Protein AF-A0A0D3K1S9-F1 (afdb_monomer_lite)

Secondary structure (DSSP, 8-state):
--GGGHHHHHHHHHT-SEEEE---SSS--HHHHHHHHTT-EEEESSGGGGGS-TTT--TTTS-EE--HHHHHTT-PPP--------HHHHHHHHHHHHHHHHHHHT--

Structure (mmCIF, N/CA/C/O backbone):
data_AF-A0A0D3K1S9-F1
#
_entry.id   AF-A0A0D3K1S9-F1
#
loop_
_atom_site.group_PDB
_atom_site.id
_atom_site.type_symbol
_atom_site.label_atom_id
_atom_site.label_alt_id
_atom_site.label_comp_id
_atom_site.label_asym_id
_atom_site.label_entity_id
_atom_site.label_seq_id
_atom_site.pdbx_PDB_ins_code
_atom_site.Cartn_x
_atom_site.Cartn_y
_atom_site.Cartn_z
_atom_site.occupancy
_atom_site.B_iso_or_equiv
_atom_site.auth_seq_id
_atom_site.auth_comp_id
_atom_site.auth_asym_id
_atom_site.auth_atom_id
_atom_site.pdbx_PDB_model_num
ATOM 1 N N . MET A 1 1 ? 4.299 11.793 -3.870 1.00 48.97 1 MET A N 1
ATOM 2 C CA . MET A 1 1 ? 3.782 12.651 -2.783 1.00 48.97 1 MET A CA 1
ATOM 3 C C . MET A 1 1 ? 4.944 13.455 -2.242 1.00 48.97 1 MET A C 1
ATOM 5 O O . MET A 1 1 ? 5.920 12.852 -1.819 1.00 48.97 1 MET A O 1
ATOM 9 N N . ASN A 1 2 ? 4.870 14.783 -2.285 1.00 52.53 2 ASN A N 1
ATOM 10 C CA . ASN A 1 2 ? 5.791 15.612 -1.508 1.00 52.53 2 ASN A CA 1
ATOM 11 C C . ASN A 1 2 ? 5.386 15.478 -0.034 1.00 52.53 2 ASN A C 1
ATOM 13 O O . ASN A 1 2 ? 4.193 15.546 0.252 1.00 52.53 2 ASN A O 1
ATOM 17 N N . GLY A 1 3 ? 6.335 15.281 0.885 1.00 58.84 3 GLY A N 1
ATOM 18 C CA . GLY A 1 3 ? 6.084 14.907 2.292 1.00 58.84 3 GLY A CA 1
ATOM 19 C C . GLY A 1 3 ? 5.242 15.876 3.141 1.00 58.84 3 GLY A C 1
ATOM 20 O O . GLY A 1 3 ? 5.064 15.638 4.326 1.00 58.84 3 GLY A O 1
ATOM 21 N N . ARG A 1 4 ? 4.696 16.946 2.550 1.00 66.38 4 ARG A N 1
ATOM 22 C CA . ARG A 1 4 ? 3.834 17.935 3.214 1.00 66.38 4 ARG A CA 1
ATOM 23 C C . ARG A 1 4 ? 2.503 17.365 3.718 1.00 66.38 4 ARG A C 1
ATOM 25 O O . ARG A 1 4 ? 2.007 17.865 4.712 1.00 66.38 4 ARG A O 1
ATOM 32 N N . ASN A 1 5 ? 1.985 16.308 3.089 1.00 72.62 5 ASN A N 1
ATOM 33 C CA . ASN A 1 5 ? 0.718 15.670 3.479 1.00 72.62 5 ASN A CA 1
ATOM 34 C C . ASN A 1 5 ? 0.945 14.237 3.991 1.00 72.62 5 ASN A C 1
ATOM 36 O O . ASN A 1 5 ? 0.071 13.382 3.869 1.00 72.62 5 ASN A O 1
ATOM 40 N N . ALA A 1 6 ? 2.159 13.930 4.466 1.00 67.88 6 ALA A N 1
ATOM 41 C CA . ALA A 1 6 ? 2.495 12.582 4.919 1.00 67.88 6 ALA A CA 1
ATOM 42 C C . ALA A 1 6 ? 1.658 12.176 6.142 1.00 67.88 6 ALA A C 1
ATOM 44 O O . ALA A 1 6 ? 1.137 11.068 6.163 1.00 67.88 6 ALA A O 1
ATOM 45 N N . ALA A 1 7 ? 1.458 13.089 7.100 1.00 71.75 7 ALA A N 1
ATOM 46 C CA . ALA A 1 7 ? 0.611 12.845 8.270 1.00 71.75 7 ALA A CA 1
ATOM 47 C C . ALA A 1 7 ? -0.845 12.536 7.872 1.00 71.75 7 ALA A C 1
ATOM 49 O O . ALA A 1 7 ? -1.379 11.506 8.274 1.00 71.75 7 ALA A O 1
ATOM 50 N N . ASP A 1 8 ? -1.434 13.353 6.991 1.00 83.69 8 ASP A N 1
ATOM 51 C CA . ASP A 1 8 ? -2.797 13.139 6.483 1.00 83.69 8 ASP A CA 1
ATOM 52 C C . ASP A 1 8 ? -2.942 11.782 5.773 1.00 83.69 8 ASP A C 1
ATOM 54 O O . ASP A 1 8 ? -3.979 11.128 5.850 1.00 83.69 8 ASP A O 1
ATOM 58 N N . ALA A 1 9 ? -1.896 11.336 5.073 1.00 86.00 9 ALA A N 1
ATOM 59 C CA . ALA A 1 9 ? -1.909 10.049 4.391 1.00 86.00 9 ALA A CA 1
ATOM 60 C C . ALA A 1 9 ? -1.852 8.863 5.357 1.00 86.00 9 ALA A C 1
ATOM 62 O O . ALA A 1 9 ? -2.563 7.887 5.135 1.00 86.00 9 ALA A O 1
ATOM 63 N N . VAL A 1 10 ? -1.070 8.947 6.436 1.00 90.62 10 VAL A N 1
ATOM 64 C CA . VAL A 1 10 ? -1.024 7.888 7.456 1.00 90.62 10 VAL A CA 1
ATOM 65 C C . VAL A 1 10 ? -2.378 7.742 8.153 1.00 90.62 10 VAL A C 1
ATOM 67 O O . VAL A 1 10 ? -2.834 6.617 8.348 1.00 90.62 10 VAL A O 1
ATOM 70 N N . GLU A 1 11 ? -3.070 8.847 8.454 1.00 90.56 11 GLU A N 1
ATOM 71 C CA . GLU A 1 11 ? -4.441 8.795 8.991 1.00 90.56 11 GLU A CA 1
ATOM 72 C C . GLU A 1 11 ? -5.413 8.108 8.023 1.00 90.56 11 GLU A C 1
ATOM 74 O O . GLU A 1 11 ? -6.240 7.292 8.434 1.00 90.56 11 GLU A O 1
ATOM 79 N N . LEU A 1 12 ? -5.296 8.393 6.722 1.00 89.94 12 LEU A N 1
ATOM 80 C CA . LEU A 1 12 ? -6.103 7.727 5.699 1.00 89.94 12 LEU A CA 1
ATOM 81 C C . LEU A 1 12 ? -5.782 6.234 5.590 1.00 89.94 12 LEU A C 1
ATOM 83 O O . LEU A 1 12 ? -6.704 5.438 5.408 1.00 89.94 12 LEU A O 1
ATOM 87 N N . TYR A 1 13 ? -4.513 5.845 5.717 1.00 93.06 13 TYR A N 1
ATOM 88 C CA . TYR A 1 13 ? -4.114 4.439 5.726 1.00 93.06 13 TYR A CA 1
ATOM 89 C C . TYR A 1 13 ? -4.696 3.715 6.938 1.00 93.06 13 TYR A C 1
ATOM 91 O O . TYR A 1 13 ? -5.321 2.678 6.767 1.00 93.06 13 TYR A O 1
ATOM 99 N N . ALA A 1 14 ? -4.592 4.297 8.135 1.00 90.38 14 ALA A N 1
ATOM 100 C CA . ALA A 1 14 ? -5.149 3.717 9.359 1.00 90.38 14 ALA A CA 1
ATOM 101 C C . ALA A 1 14 ? -6.681 3.558 9.302 1.00 90.38 14 ALA A C 1
ATOM 103 O O . ALA A 1 14 ? -7.254 2.699 9.967 1.00 90.38 14 ALA A O 1
ATOM 104 N N . ALA A 1 15 ? -7.359 4.383 8.501 1.00 86.88 15 ALA A N 1
ATOM 105 C CA . ALA A 1 15 ? -8.800 4.301 8.280 1.00 86.88 15 ALA A CA 1
ATOM 106 C C . ALA A 1 15 ? -9.213 3.343 7.142 1.00 86.88 15 ALA A C 1
ATOM 108 O O . ALA A 1 15 ? -10.414 3.195 6.897 1.00 86.88 15 ALA A O 1
ATOM 109 N N . SER A 1 16 ? -8.259 2.727 6.437 1.00 86.94 16 SER A N 1
ATOM 110 C CA . SER A 1 16 ? -8.485 1.915 5.237 1.00 86.94 16 SER A CA 1
ATOM 111 C C . SER A 1 16 ? -8.052 0.465 5.444 1.00 86.94 16 SER A C 1
ATOM 113 O O . SER A 1 16 ? -7.080 0.188 6.133 1.00 86.94 16 SER A O 1
ATOM 115 N N . VAL A 1 17 ? -8.745 -0.472 4.790 1.00 88.38 17 VAL A N 1
ATOM 116 C CA . VAL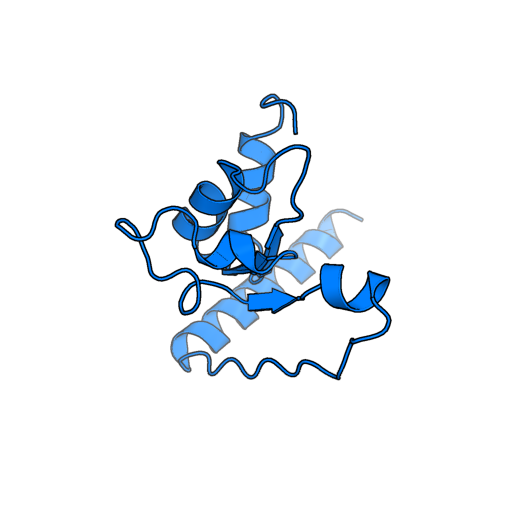 A 1 17 ? -8.334 -1.890 4.775 1.00 88.38 17 VAL A CA 1
ATOM 117 C C . VAL A 1 17 ? -7.281 -2.142 3.694 1.00 88.38 17 VAL A C 1
ATOM 119 O O . VAL A 1 17 ? -6.293 -2.822 3.944 1.00 88.38 17 VAL A O 1
ATOM 122 N N . PHE A 1 18 ? -7.468 -1.559 2.504 1.00 92.25 18 PHE A N 1
ATOM 123 C CA . PHE A 1 18 ? -6.538 -1.667 1.378 1.00 92.25 18 PHE A CA 1
ATOM 124 C C . PHE A 1 18 ? -5.988 -0.304 0.987 1.00 92.25 18 PHE A C 1
ATOM 126 O O . PHE A 1 18 ? -6.747 0.649 0.803 1.00 92.25 18 PHE A O 1
ATOM 133 N N . CYS A 1 19 ? -4.677 -0.240 0.775 1.00 93.12 19 CYS A N 1
ATOM 134 C CA . CYS A 1 19 ? -3.987 0.962 0.333 1.00 93.12 19 CYS A CA 1
ATOM 135 C C . CYS A 1 19 ? -3.346 0.701 -1.025 1.00 93.12 19 CYS A C 1
ATOM 137 O O . CYS A 1 19 ? -2.413 -0.091 -1.142 1.00 93.12 19 CYS A O 1
ATOM 139 N N . LEU A 1 20 ? -3.839 1.374 -2.064 1.00 92.00 20 LEU A N 1
ATOM 140 C CA . LEU A 1 20 ? -3.249 1.291 -3.398 1.00 92.00 20 LEU A CA 1
ATOM 141 C C . LEU A 1 20 ? -1.838 1.888 -3.374 1.00 92.00 20 LEU A C 1
ATOM 143 O O . LEU A 1 20 ? -1.659 3.058 -3.036 1.00 92.00 20 LEU A O 1
ATOM 147 N N . MET A 1 21 ? -0.848 1.092 -3.774 1.00 93.44 21 MET A N 1
ATOM 148 C CA . MET A 1 21 ? 0.568 1.455 -3.783 1.00 93.44 21 MET A CA 1
ATOM 149 C C . MET A 1 21 ? 1.115 1.464 -5.212 1.00 93.44 21 MET A C 1
ATOM 151 O O . MET A 1 21 ? 1.927 0.605 -5.569 1.00 93.44 21 MET A O 1
ATOM 155 N N . PRO A 1 22 ? 0.693 2.423 -6.055 1.00 89.81 22 PRO A N 1
ATOM 156 C CA . PRO A 1 22 ? 1.225 2.534 -7.401 1.00 89.81 22 PRO A CA 1
ATOM 157 C C . PRO A 1 22 ? 2.730 2.851 -7.363 1.00 89.81 22 PRO A C 1
ATOM 159 O O . PRO A 1 22 ? 3.170 3.677 -6.546 1.00 89.81 22 PRO A O 1
ATOM 162 N N . PRO A 1 23 ? 3.536 2.246 -8.252 1.00 87.50 23 PRO A N 1
ATOM 163 C CA . PRO A 1 23 ? 4.905 2.693 -8.458 1.00 87.50 23 PRO A CA 1
ATOM 164 C C . PRO A 1 23 ? 4.918 4.139 -8.986 1.00 87.50 23 PRO A C 1
ATOM 166 O O . PRO A 1 23 ? 3.943 4.630 -9.554 1.00 87.50 23 PRO A O 1
ATOM 169 N N . GLY A 1 24 ? 6.023 4.848 -8.758 1.00 83.69 24 GLY A N 1
ATOM 170 C CA . GLY A 1 24 ? 6.310 6.112 -9.453 1.00 83.69 24 GLY A CA 1
ATOM 171 C C . GLY A 1 24 ? 7.563 5.939 -10.296 1.00 83.69 24 GLY A C 1
ATOM 172 O O . GLY A 1 24 ? 7.744 4.890 -10.901 1.00 83.69 24 GLY A O 1
ATOM 173 N N . ASP A 1 25 ? 8.480 6.905 -10.224 1.00 86.12 25 ASP A N 1
ATOM 174 C CA . ASP A 1 25 ? 9.810 6.787 -10.848 1.00 86.12 25 ASP A CA 1
ATOM 175 C C . ASP A 1 25 ? 10.608 5.580 -10.322 1.00 86.12 25 ASP A C 1
ATOM 177 O O . ASP A 1 25 ? 11.512 5.073 -10.982 1.00 86.12 25 ASP A O 1
ATOM 181 N N . THR A 1 26 ? 10.266 5.103 -9.121 1.00 86.50 26 THR A N 1
ATOM 182 C CA . THR A 1 26 ? 10.834 3.904 -8.504 1.00 86.50 26 THR A CA 1
ATOM 183 C C . THR A 1 26 ? 9.740 2.973 -7.978 1.00 86.50 26 THR A C 1
ATOM 185 O O . THR A 1 26 ? 8.626 3.399 -7.643 1.00 86.50 26 THR A O 1
ATOM 188 N N . ILE A 1 27 ? 10.091 1.687 -7.850 1.00 88.25 27 ILE A N 1
ATOM 189 C CA . ILE A 1 27 ? 9.239 0.660 -7.226 1.00 88.25 27 ILE A CA 1
ATOM 190 C C . ILE A 1 27 ? 9.206 0.760 -5.688 1.00 88.25 27 ILE A C 1
ATOM 192 O O . ILE A 1 27 ? 8.292 0.231 -5.061 1.00 88.25 27 ILE A O 1
ATOM 196 N N . VAL A 1 28 ? 10.188 1.433 -5.073 1.00 88.19 28 VAL A N 1
ATOM 197 C CA . VAL A 1 28 ? 10.334 1.552 -3.612 1.00 88.19 28 VAL A CA 1
ATOM 198 C C . VAL A 1 28 ? 9.747 2.872 -3.129 1.00 88.19 28 VAL A C 1
ATOM 200 O O . VAL A 1 28 ? 10.123 3.939 -3.615 1.00 88.19 28 VAL A O 1
ATOM 203 N N . ARG A 1 29 ? 8.853 2.827 -2.136 1.00 85.81 29 ARG A N 1
ATOM 204 C CA . ARG A 1 29 ? 8.211 4.019 -1.562 1.00 85.81 29 ARG A CA 1
ATOM 205 C C . ARG A 1 29 ? 7.998 3.847 -0.061 1.00 85.81 29 ARG A C 1
ATOM 207 O O . ARG A 1 29 ? 7.447 2.837 0.358 1.00 85.81 29 ARG A O 1
ATOM 214 N N . GLY A 1 30 ? 8.372 4.858 0.729 1.00 88.44 30 GLY A N 1
ATOM 215 C CA . GLY A 1 30 ? 8.186 4.852 2.191 1.00 88.44 30 GLY A CA 1
ATOM 216 C C . GLY A 1 30 ? 6.730 4.648 2.625 1.00 88.44 30 GLY A C 1
ATOM 217 O O . GLY A 1 30 ? 6.482 3.924 3.578 1.00 88.44 30 GLY A O 1
ATOM 218 N N . ALA A 1 31 ? 5.775 5.145 1.829 1.00 90.19 31 ALA A N 1
ATOM 219 C CA . ALA A 1 31 ? 4.338 4.962 2.052 1.00 90.19 31 ALA A CA 1
ATOM 220 C C . ALA A 1 31 ? 3.898 3.491 2.201 1.00 90.19 31 ALA A C 1
ATOM 222 O O . ALA A 1 31 ? 2.887 3.220 2.839 1.00 90.19 31 ALA A O 1
ATOM 223 N N . ILE A 1 32 ? 4.651 2.543 1.627 1.00 93.25 32 ILE A N 1
ATOM 224 C CA . ILE A 1 32 ? 4.383 1.108 1.779 1.00 93.25 32 ILE A CA 1
ATOM 225 C C . ILE A 1 32 ? 4.632 0.673 3.227 1.00 93.25 32 ILE A C 1
ATOM 227 O O . ILE A 1 32 ? 3.814 -0.040 3.800 1.00 93.25 32 ILE A O 1
ATOM 231 N N . ALA A 1 33 ? 5.737 1.127 3.823 1.00 93.19 33 ALA A N 1
ATOM 232 C CA . ALA A 1 33 ? 6.046 0.852 5.221 1.00 93.19 33 ALA A CA 1
ATOM 233 C C . ALA A 1 33 ? 5.033 1.534 6.154 1.00 93.19 33 ALA A C 1
ATOM 235 O O . ALA A 1 33 ? 4.563 0.905 7.099 1.00 93.19 33 ALA A O 1
ATOM 236 N N . ASP A 1 34 ? 4.642 2.775 5.844 1.00 93.50 34 ASP A N 1
ATOM 237 C CA . ASP A 1 34 ? 3.626 3.507 6.606 1.00 93.50 34 ASP A CA 1
ATOM 238 C C . ASP A 1 34 ? 2.290 2.750 6.634 1.00 93.50 34 ASP A C 1
ATOM 240 O O . ASP A 1 34 ? 1.740 2.516 7.708 1.00 93.50 34 ASP A O 1
ATOM 244 N N . ALA A 1 35 ? 1.792 2.296 5.479 1.00 93.88 35 ALA A N 1
ATOM 245 C CA . ALA A 1 35 ? 0.559 1.512 5.402 1.00 93.88 35 ALA A CA 1
ATOM 246 C C . ALA A 1 35 ? 0.634 0.213 6.211 1.00 93.88 35 ALA A C 1
ATOM 248 O O . ALA A 1 35 ? -0.268 -0.063 7.000 1.00 93.88 35 ALA A O 1
ATOM 249 N N . LEU A 1 36 ? 1.733 -0.537 6.082 1.00 93.75 36 LEU A N 1
ATOM 250 C CA . LEU A 1 36 ? 1.945 -1.762 6.854 1.00 93.75 36 LEU A CA 1
ATOM 251 C C . LEU A 1 36 ? 1.959 -1.491 8.364 1.00 93.75 36 LEU A C 1
ATOM 253 O O . LEU A 1 36 ? 1.366 -2.251 9.124 1.00 93.75 36 LEU A O 1
ATOM 257 N N . SER A 1 37 ? 2.587 -0.396 8.800 1.00 93.62 37 SER A N 1
ATOM 258 C CA . SER A 1 37 ? 2.693 -0.043 10.222 1.00 93.62 37 SER A CA 1
ATOM 259 C C . SER A 1 37 ? 1.356 0.280 10.890 1.00 93.62 37 SER A C 1
ATOM 261 O O . SER A 1 37 ? 1.224 0.090 12.097 1.00 93.62 37 SER A O 1
ATOM 263 N N . VAL A 1 38 ? 0.363 0.727 10.114 1.00 93.88 38 VAL A N 1
ATOM 264 C CA . VAL A 1 38 ? -0.996 1.025 10.598 1.00 93.88 38 VAL A CA 1
ATOM 265 C C . VAL A 1 38 ? -2.016 -0.052 10.220 1.00 93.88 38 VAL A C 1
ATOM 267 O O . VAL A 1 38 ? -3.210 0.141 10.424 1.00 93.88 38 VAL A O 1
ATOM 270 N N . GLY A 1 39 ? -1.561 -1.186 9.676 1.00 91.62 39 GLY A N 1
ATOM 271 C CA . GLY A 1 39 ? -2.414 -2.328 9.341 1.00 91.62 39 GLY A CA 1
ATOM 272 C C . GLY A 1 39 ? -3.197 -2.201 8.031 1.00 91.62 39 GLY A C 1
ATOM 273 O O . GLY A 1 39 ? -4.077 -3.018 7.773 1.00 91.62 39 GLY A O 1
ATOM 274 N N . CYS A 1 40 ? -2.879 -1.225 7.180 1.00 93.94 40 CYS A N 1
ATOM 275 C CA . CYS A 1 40 ? -3.472 -1.139 5.852 1.00 93.94 40 CYS A CA 1
ATOM 276 C C . CYS A 1 40 ? -2.756 -2.089 4.887 1.00 93.94 40 CYS A C 1
ATOM 278 O O . CYS A 1 40 ? -1.549 -1.966 4.671 1.00 93.94 40 CYS A O 1
ATOM 280 N N . ILE A 1 41 ? -3.495 -3.010 4.267 1.00 94.06 41 ILE A N 1
ATOM 281 C CA . ILE A 1 41 ? -2.944 -4.005 3.345 1.00 94.06 41 ILE A CA 1
ATOM 282 C C . ILE A 1 41 ? -2.511 -3.297 2.049 1.00 94.06 41 ILE A C 1
ATOM 284 O O . ILE A 1 41 ? -3.365 -2.781 1.316 1.00 94.06 41 ILE A O 1
ATOM 288 N N . PRO A 1 42 ? -1.207 -3.249 1.719 1.00 94.50 42 PRO A N 1
ATOM 289 C CA . PRO A 1 42 ? -0.757 -2.660 0.470 1.00 94.50 42 PRO A CA 1
ATOM 290 C C . PRO A 1 42 ? -1.255 -3.480 -0.724 1.00 94.50 42 PRO A C 1
ATOM 292 O O . PRO A 1 42 ? -1.111 -4.701 -0.777 1.00 94.50 42 PRO A O 1
ATOM 295 N N . VAL A 1 43 ? -1.802 -2.786 -1.716 1.00 94.25 43 VAL A N 1
ATOM 296 C CA . VAL A 1 43 ? -2.120 -3.340 -3.032 1.00 94.25 43 VAL A CA 1
ATOM 297 C C . VAL A 1 43 ? -1.051 -2.852 -3.997 1.00 94.25 43 VAL A C 1
ATOM 299 O O . VAL A 1 43 ? -1.020 -1.674 -4.359 1.00 94.25 43 VAL A O 1
ATOM 302 N N . PHE A 1 44 ? -0.142 -3.736 -4.386 1.00 93.44 44 PHE A N 1
ATOM 303 C CA . PHE A 1 44 ? 0.924 -3.425 -5.328 1.00 93.44 44 PHE A CA 1
ATOM 304 C C . PHE A 1 44 ? 0.428 -3.473 -6.764 1.00 93.44 44 PHE A C 1
ATOM 306 O O . PHE A 1 44 ? -0.355 -4.349 -7.121 1.00 93.44 44 PHE A O 1
ATOM 313 N N . LEU A 1 45 ? 0.914 -2.538 -7.582 1.00 90.88 45 LEU A N 1
ATOM 314 C CA . LEU A 1 45 ? 0.557 -2.439 -9.000 1.00 90.88 45 LEU A CA 1
ATOM 315 C C . LEU A 1 45 ? 1.640 -2.985 -9.938 1.00 90.88 45 LEU A C 1
ATOM 317 O O . LEU A 1 45 ? 1.468 -2.993 -11.155 1.00 90.88 45 LEU A O 1
ATOM 321 N N . HIS A 1 46 ? 2.764 -3.426 -9.374 1.00 90.00 46 HIS A N 1
ATOM 322 C CA . HIS A 1 46 ? 3.871 -4.004 -10.117 1.00 90.00 46 HIS A CA 1
ATOM 323 C C . HIS A 1 46 ? 4.500 -5.164 -9.325 1.00 90.00 46 HIS A C 1
ATOM 325 O O . HIS A 1 46 ? 4.825 -4.989 -8.145 1.00 90.00 46 HIS A O 1
ATOM 331 N N . PRO A 1 47 ? 4.762 -6.330 -9.945 1.00 90.69 47 PRO A N 1
ATOM 332 C CA . PRO A 1 47 ? 5.214 -7.536 -9.240 1.00 90.69 47 PRO A CA 1
ATOM 333 C C . PRO A 1 47 ? 6.555 -7.362 -8.509 1.00 90.69 47 PRO A C 1
ATOM 335 O O . PRO A 1 47 ? 6.792 -7.966 -7.460 1.00 90.69 47 PRO A O 1
ATOM 338 N N . ALA A 1 48 ? 7.439 -6.489 -9.002 1.00 92.44 48 ALA A N 1
ATOM 339 C CA . ALA A 1 48 ? 8.705 -6.203 -8.319 1.00 92.44 48 ALA A CA 1
ATOM 340 C C . ALA A 1 48 ? 8.524 -5.568 -6.926 1.00 92.44 48 ALA A C 1
ATOM 342 O O . ALA A 1 48 ? 9.410 -5.705 -6.086 1.00 92.44 48 ALA A O 1
ATOM 343 N N . GLN A 1 49 ? 7.381 -4.927 -6.642 1.00 93.56 49 GLN A N 1
ATOM 344 C CA . GLN A 1 49 ? 7.115 -4.342 -5.326 1.00 93.56 49 GLN A CA 1
ATOM 345 C C . GLN A 1 49 ? 6.997 -5.409 -4.226 1.00 93.56 49 GLN A C 1
ATOM 347 O O . GLN A 1 49 ? 7.379 -5.141 -3.099 1.00 93.56 49 GLN A O 1
ATOM 352 N N . GLN A 1 50 ? 6.576 -6.642 -4.532 1.00 94.12 50 GLN A N 1
ATOM 353 C CA . GLN A 1 50 ? 6.518 -7.731 -3.538 1.00 94.12 50 GLN A CA 1
ATOM 354 C C . GLN A 1 50 ? 7.894 -8.223 -3.073 1.00 94.12 50 GLN A C 1
ATOM 356 O O . GLN A 1 50 ? 7.989 -8.968 -2.102 1.00 94.12 50 GLN A O 1
ATOM 361 N N . HIS A 1 51 ? 8.956 -7.824 -3.769 1.00 93.75 51 HIS A N 1
ATOM 362 C CA . HIS A 1 51 ? 10.323 -8.259 -3.499 1.00 93.75 51 HIS A CA 1
ATOM 363 C C . HIS A 1 51 ? 11.158 -7.153 -2.843 1.00 93.75 51 HIS A C 1
ATOM 365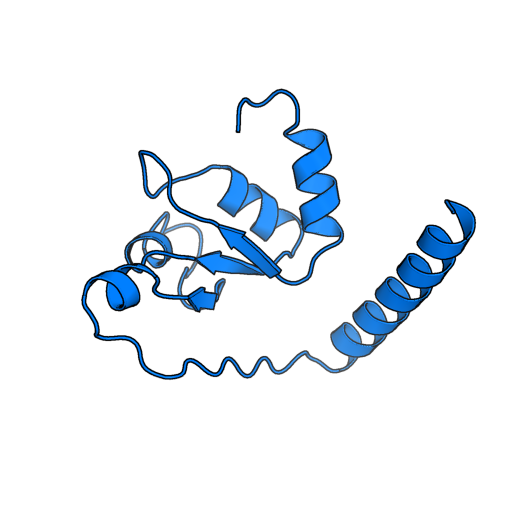 O O . HIS A 1 51 ? 12.363 -7.316 -2.647 1.00 93.75 51 HIS A O 1
ATOM 371 N N . ILE A 1 52 ? 10.534 -6.020 -2.505 1.00 92.38 52 ILE A N 1
ATOM 372 C CA . ILE A 1 52 ? 11.201 -4.953 -1.763 1.00 92.38 52 ILE A CA 1
ATOM 373 C C . ILE A 1 52 ? 11.339 -5.375 -0.296 1.00 92.38 52 ILE A C 1
ATOM 375 O O . ILE A 1 52 ? 10.411 -5.920 0.294 1.00 92.38 52 ILE A O 1
ATOM 379 N N . TRP A 1 53 ? 12.508 -5.107 0.288 1.00 93.12 53 TRP A N 1
ATOM 380 C CA . TRP A 1 53 ? 12.808 -5.343 1.708 1.00 93.12 53 TRP A CA 1
ATOM 381 C C . TRP A 1 53 ? 12.565 -6.781 2.227 1.00 93.12 53 TRP A C 1
ATOM 383 O O . TRP A 1 53 ? 11.951 -6.947 3.282 1.00 93.12 53 TRP A O 1
ATOM 393 N N . PRO A 1 54 ? 13.135 -7.822 1.587 1.00 93.44 54 PRO A N 1
ATOM 394 C CA . PRO A 1 54 ? 12.893 -9.224 1.958 1.00 93.44 54 PRO A CA 1
ATOM 395 C C . PRO A 1 54 ? 13.326 -9.578 3.389 1.00 93.44 54 PRO A C 1
ATOM 397 O O . PRO A 1 54 ? 12.806 -10.519 3.978 1.00 93.44 54 PRO A O 1
ATOM 400 N N . SER A 1 55 ? 14.267 -8.826 3.968 1.00 94.56 55 SER A N 1
ATOM 401 C CA . SER A 1 55 ? 14.710 -9.021 5.355 1.00 94.56 55 SER A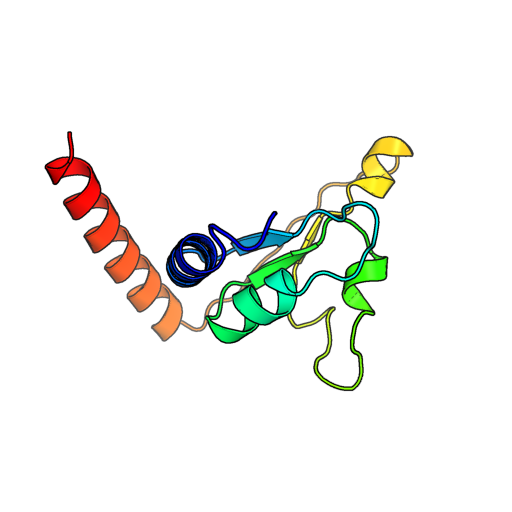 CA 1
ATOM 402 C C . SER A 1 55 ? 13.737 -8.470 6.403 1.00 94.56 55 SER A C 1
ATOM 404 O O . SER A 1 55 ? 13.938 -8.722 7.586 1.00 94.56 55 SER A O 1
ATOM 406 N N . HIS A 1 56 ? 12.729 -7.691 5.997 1.00 92.56 56 HIS A N 1
ATOM 407 C CA . HIS A 1 56 ? 11.778 -7.052 6.911 1.00 92.56 56 HIS A CA 1
ATOM 408 C C . HIS A 1 56 ? 10.421 -7.763 6.901 1.00 92.56 56 HIS A C 1
ATOM 410 O O . HIS A 1 56 ? 9.836 -7.962 7.962 1.00 92.56 56 HIS A O 1
ATOM 416 N N . TRP A 1 57 ? 9.928 -8.168 5.726 1.00 93.00 57 TRP A N 1
ATOM 417 C CA . TRP A 1 57 ? 8.674 -8.910 5.589 1.00 93.00 57 TRP A CA 1
ATOM 418 C C . TRP A 1 57 ? 8.601 -9.689 4.273 1.00 93.00 57 TRP A C 1
ATOM 420 O O . TRP A 1 57 ? 9.281 -9.380 3.294 1.00 93.00 57 TRP A O 1
ATOM 430 N N . ASP A 1 58 ? 7.707 -10.677 4.238 1.00 94.00 58 ASP A N 1
ATOM 431 C CA . ASP A 1 58 ? 7.320 -11.351 3.002 1.00 94.00 58 ASP A CA 1
ATOM 432 C C . ASP A 1 58 ? 6.253 -10.522 2.278 1.00 94.00 58 ASP A C 1
ATOM 434 O O . ASP A 1 58 ? 5.077 -10.518 2.652 1.00 94.00 58 ASP A O 1
ATOM 438 N N . GLY A 1 59 ? 6.667 -9.817 1.223 1.00 91.25 59 GLY A N 1
ATOM 439 C CA . GLY A 1 59 ? 5.776 -8.969 0.442 1.00 91.25 59 GLY A CA 1
ATOM 440 C C . GLY A 1 59 ? 4.627 -9.730 -0.217 1.00 91.25 59 GLY A C 1
ATOM 441 O O . GLY A 1 59 ? 3.583 -9.129 -0.429 1.00 91.25 59 GLY A O 1
ATOM 442 N N . LYS A 1 60 ? 4.738 -11.036 -0.490 1.00 91.00 60 LYS A N 1
ATOM 443 C CA . LYS A 1 60 ? 3.626 -11.826 -1.055 1.00 91.00 60 LYS A CA 1
ATOM 444 C C . LYS A 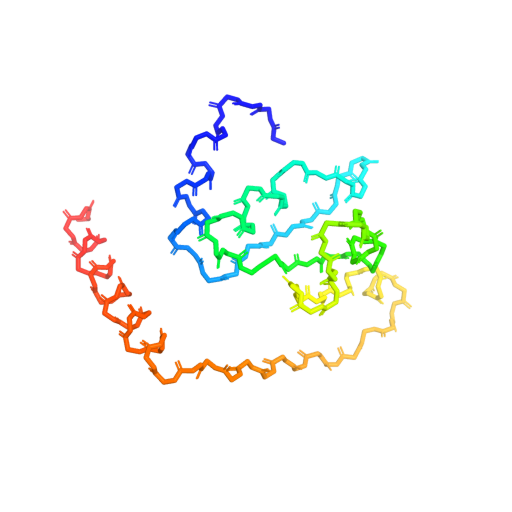1 60 ? 2.563 -12.163 -0.019 1.00 91.00 60 LYS A C 1
ATOM 446 O O . LYS A 1 60 ? 1.400 -12.300 -0.373 1.00 91.00 60 LYS A O 1
ATOM 451 N N . ARG A 1 61 ? 2.957 -12.292 1.249 1.00 88.94 61 ARG A N 1
ATOM 452 C CA . ARG A 1 61 ? 2.036 -12.542 2.370 1.00 88.94 61 ARG A CA 1
ATOM 453 C C . ARG A 1 61 ? 1.420 -11.260 2.913 1.00 88.94 61 ARG A C 1
ATOM 455 O O . ARG A 1 61 ? 0.300 -11.284 3.401 1.00 88.94 61 ARG A O 1
ATOM 462 N N . ALA A 1 62 ? 2.164 -10.162 2.850 1.00 91.00 62 ALA A N 1
ATOM 463 C CA . ALA A 1 62 ? 1.763 -8.882 3.415 1.00 91.00 62 ALA A CA 1
ATOM 464 C C . ALA A 1 62 ? 1.012 -7.977 2.425 1.00 91.00 62 ALA A C 1
ATOM 466 O O . ALA A 1 62 ? 0.714 -6.841 2.775 1.00 91.00 62 ALA A O 1
ATOM 467 N N . SER A 1 63 ? 0.750 -8.416 1.188 1.00 92.94 63 SER A N 1
ATOM 468 C CA . SER A 1 63 ? 0.156 -7.562 0.153 1.00 92.94 63 SER A CA 1
ATOM 469 C C . SER A 1 63 ? -0.788 -8.308 -0.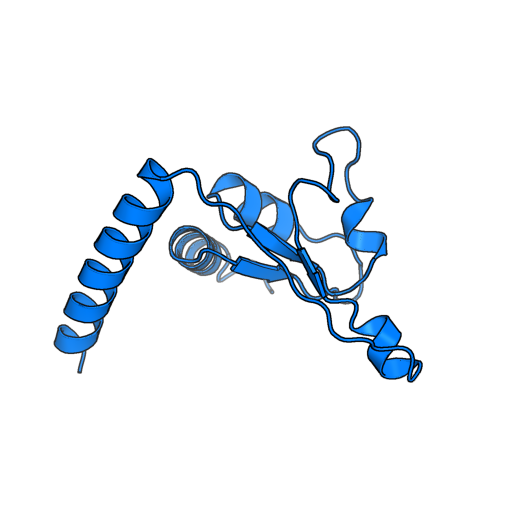776 1.00 92.94 63 SER A C 1
ATOM 471 O O . SER A 1 63 ? -0.763 -9.533 -0.884 1.00 92.94 63 SER A O 1
ATOM 473 N N . VAL A 1 64 ? -1.562 -7.525 -1.518 1.00 93.06 64 VAL A N 1
ATOM 474 C CA . VAL A 1 64 ? -2.287 -7.966 -2.707 1.00 93.06 64 VAL A CA 1
ATOM 475 C C . VAL A 1 64 ? -1.542 -7.474 -3.944 1.00 93.06 64 VAL A C 1
ATOM 477 O O . VAL A 1 64 ? -1.094 -6.330 -3.978 1.00 93.06 64 VAL A O 1
ATOM 480 N N . LEU A 1 65 ? -1.426 -8.306 -4.980 1.00 89.69 65 LEU A N 1
ATOM 481 C CA . LEU A 1 65 ? -0.899 -7.878 -6.276 1.00 89.69 65 LEU A CA 1
ATOM 482 C C . LEU A 1 65 ? -2.049 -7.655 -7.260 1.00 89.69 65 LEU A C 1
ATOM 484 O O . LEU A 1 65 ? -2.744 -8.594 -7.639 1.00 89.69 65 LEU A O 1
ATOM 488 N N . PHE A 1 66 ? -2.199 -6.413 -7.704 1.00 88.19 66 PHE A N 1
ATOM 489 C CA . PHE A 1 66 ? -2.985 -6.045 -8.873 1.00 88.19 66 PHE A CA 1
ATOM 490 C C . PHE A 1 66 ? -2.018 -5.707 -10.009 1.00 88.19 66 PHE A C 1
ATOM 492 O O . PHE A 1 66 ? -1.604 -4.562 -10.154 1.00 88.19 66 PHE A O 1
ATOM 499 N N . ASP A 1 67 ? -1.588 -6.710 -10.774 1.00 84.06 67 ASP A N 1
ATOM 500 C CA . ASP A 1 67 ? -0.562 -6.533 -11.808 1.00 84.06 67 ASP A CA 1
ATOM 501 C C . ASP A 1 67 ? -1.080 -5.690 -12.987 1.00 84.06 67 ASP A C 1
ATOM 503 O O . ASP A 1 67 ? -1.615 -6.205 -13.970 1.00 84.06 67 ASP A O 1
ATOM 507 N N . TRP A 1 68 ? -0.913 -4.368 -12.882 1.00 77.88 68 TRP A N 1
ATOM 508 C CA . TRP A 1 68 ? -1.260 -3.432 -13.949 1.00 77.88 68 TRP A CA 1
ATOM 509 C C . TRP A 1 68 ? -0.297 -3.560 -15.133 1.00 77.88 68 TRP A C 1
ATOM 511 O O . TRP A 1 68 ? -0.700 -3.344 -16.273 1.00 77.88 68 TRP A O 1
ATOM 521 N N . SER A 1 69 ? 0.971 -3.928 -14.920 1.00 72.88 69 SER A N 1
ATOM 522 C CA . SER A 1 69 ? 1.900 -4.160 -16.040 1.00 72.88 69 SER A CA 1
ATOM 523 C C . SER A 1 69 ? 1.357 -5.209 -17.009 1.00 72.88 69 SER A C 1
ATOM 525 O O . SER A 1 69 ? 1.398 -4.994 -18.218 1.00 72.88 69 SER A O 1
ATOM 527 N N . ALA A 1 70 ? 0.731 -6.268 -16.491 1.00 75.00 70 ALA A N 1
ATOM 528 C CA . ALA A 1 70 ? 0.077 -7.275 -17.320 1.00 75.00 70 ALA A CA 1
ATOM 529 C C . ALA A 1 70 ? -1.094 -6.720 -18.155 1.00 75.00 70 ALA A C 1
ATOM 531 O O . ALA A 1 70 ? -1.376 -7.258 -19.224 1.00 75.00 70 ALA A O 1
ATOM 532 N N . TRP A 1 71 ? -1.765 -5.647 -17.713 1.00 70.81 71 TRP A N 1
ATOM 533 C CA . TRP A 1 71 ? -2.797 -4.969 -18.508 1.00 70.81 71 TRP A CA 1
ATOM 534 C C . TRP A 1 71 ? -2.208 -4.287 -19.746 1.00 70.81 71 TRP A C 1
ATOM 536 O O . TRP A 1 71 ? -2.781 -4.391 -20.828 1.00 70.81 71 TRP A O 1
ATOM 546 N N . MET A 1 72 ? -1.049 -3.632 -19.614 1.00 70.25 72 MET A N 1
ATOM 547 C CA . MET A 1 72 ? -0.385 -2.995 -20.762 1.00 70.25 72 MET A CA 1
ATOM 548 C C . MET A 1 72 ? 0.119 -4.012 -21.793 1.00 70.25 72 MET A C 1
ATOM 550 O O . MET A 1 72 ? 0.225 -3.677 -22.970 1.00 70.25 72 MET A O 1
ATOM 554 N N . ASP A 1 73 ? 0.355 -5.250 -21.364 1.00 76.50 73 ASP A N 1
ATOM 555 C CA . ASP A 1 73 ? 0.811 -6.347 -22.218 1.00 76.50 73 ASP A CA 1
ATOM 556 C C . ASP A 1 73 ? -0.335 -7.249 -22.735 1.00 76.50 73 ASP A C 1
ATOM 558 O O . ASP A 1 73 ? -0.062 -8.316 -23.288 1.00 76.50 73 ASP A O 1
ATOM 562 N N . ASP A 1 74 ? -1.607 -6.855 -22.549 1.00 70.31 74 ASP A N 1
ATOM 563 C CA . ASP A 1 74 ? -2.821 -7.626 -22.904 1.00 70.31 74 ASP A CA 1
ATOM 564 C C . ASP A 1 74 ? -2.851 -9.049 -22.301 1.00 70.31 74 ASP A C 1
ATOM 566 O O . ASP A 1 74 ? -3.334 -10.019 -22.885 1.00 70.31 74 ASP A O 1
ATOM 570 N N . LYS A 1 75 ? -2.274 -9.202 -21.105 1.00 68.88 75 LYS A N 1
ATOM 571 C CA . LYS A 1 75 ? -2.088 -10.490 -20.410 1.00 68.88 75 LYS A CA 1
ATOM 572 C C . LYS A 1 75 ? -2.949 -10.627 -19.158 1.00 68.88 75 LYS A C 1
ATOM 574 O O . LYS A 1 75 ? -2.741 -11.550 -18.370 1.00 68.88 75 LYS A O 1
ATOM 579 N N . MET A 1 76 ? -3.892 -9.713 -18.943 1.00 65.19 76 MET A N 1
ATOM 580 C CA . MET A 1 76 ? -4.683 -9.691 -17.717 1.00 65.19 76 MET A CA 1
ATOM 581 C C . MET A 1 76 ? -5.740 -10.803 -17.700 1.00 65.19 76 MET A C 1
ATOM 583 O O . MET A 1 76 ? -6.592 -10.894 -18.581 1.00 65.19 76 MET A O 1
ATOM 587 N N . GLY A 1 77 ? -5.708 -11.621 -16.647 1.00 64.06 77 GLY A N 1
ATOM 588 C CA . GLY A 1 77 ? -6.812 -12.494 -16.246 1.00 64.06 77 GLY A CA 1
ATOM 589 C C . GLY A 1 77 ? -7.577 -11.913 -15.054 1.00 64.06 77 GLY A C 1
ATOM 590 O O . GLY A 1 77 ? -7.150 -10.931 -14.445 1.00 64.06 77 GLY A O 1
ATOM 591 N N . ASN A 1 78 ? -8.701 -12.532 -14.689 1.00 61.47 78 ASN A N 1
ATOM 592 C CA . ASN A 1 78 ? -9.421 -12.175 -13.466 1.00 61.47 78 ASN A CA 1
ATOM 593 C C . ASN A 1 78 ? -8.569 -12.522 -12.237 1.00 61.47 78 ASN A C 1
ATOM 595 O O . ASN A 1 78 ? -8.168 -13.673 -12.070 1.00 61.47 78 ASN A O 1
ATOM 599 N N . VAL A 1 79 ? -8.334 -11.540 -11.366 1.00 59.97 79 VAL A N 1
ATOM 600 C CA . VAL A 1 79 ? -7.696 -11.748 -10.062 1.00 59.97 79 VAL A CA 1
ATOM 601 C C . VAL A 1 79 ? -8.778 -11.655 -8.993 1.00 59.97 79 VAL A C 1
ATOM 603 O O . VAL A 1 79 ? -9.304 -10.577 -8.727 1.00 59.97 79 VAL A O 1
ATOM 606 N N . ALA A 1 80 ? -9.131 -12.797 -8.405 1.00 58.38 80 ALA A N 1
ATOM 607 C CA . ALA A 1 80 ? -9.965 -12.861 -7.212 1.00 58.38 80 ALA A CA 1
ATOM 608 C C . ALA A 1 80 ? -9.049 -12.996 -5.995 1.00 58.38 80 ALA A C 1
ATOM 610 O O . ALA A 1 80 ? -8.173 -13.860 -5.966 1.00 58.38 80 ALA A O 1
ATOM 611 N N . VAL A 1 81 ? -9.237 -12.120 -5.014 1.00 60.22 81 VAL A N 1
ATOM 612 C CA . VAL A 1 81 ? -8.491 -12.150 -3.757 1.00 60.22 81 VAL A CA 1
ATOM 613 C C . VAL A 1 81 ? -9.492 -12.475 -2.667 1.00 60.22 81 VAL A C 1
ATOM 615 O O . VAL A 1 81 ? -10.297 -11.629 -2.284 1.00 60.22 81 VAL A O 1
ATOM 618 N N . GLU A 1 82 ? -9.472 -13.721 -2.213 1.00 57.22 82 GLU A N 1
ATOM 619 C CA . GLU A 1 82 ? -10.238 -14.138 -1.047 1.00 57.22 82 GLU A CA 1
ATOM 620 C C . GLU A 1 82 ? -9.399 -13.864 0.195 1.00 57.22 82 GLU A C 1
ATOM 622 O O . GLU A 1 82 ? -8.268 -14.334 0.320 1.00 57.22 82 GLU A O 1
ATOM 627 N N . ILE A 1 83 ? -9.937 -13.037 1.086 1.00 61.41 83 ILE A N 1
ATOM 628 C CA . ILE A 1 83 ? -9.280 -12.669 2.335 1.00 61.41 83 ILE A CA 1
ATOM 629 C C . ILE A 1 83 ? -10.160 -13.205 3.445 1.00 61.41 83 ILE A C 1
ATOM 631 O O . ILE A 1 83 ? -11.235 -12.673 3.715 1.00 61.41 83 ILE A O 1
ATOM 635 N N . GLU A 1 84 ? -9.701 -14.286 4.064 1.00 58.81 84 GLU A N 1
ATOM 636 C CA . GLU A 1 84 ? -10.280 -14.790 5.300 1.00 58.81 84 GLU A CA 1
ATOM 637 C C . GLU A 1 84 ? -9.855 -13.849 6.430 1.00 58.81 84 GLU A C 1
ATOM 639 O O . GLU A 1 84 ? -8.726 -13.887 6.923 1.00 58.81 84 GLU A O 1
ATOM 644 N N . LEU A 1 85 ? -10.754 -12.941 6.802 1.00 57.72 85 LEU A N 1
ATOM 645 C CA . LEU A 1 85 ? -10.608 -12.166 8.025 1.00 57.72 85 LEU A CA 1
ATOM 646 C C . LEU A 1 85 ? -10.907 -13.103 9.199 1.00 57.72 85 LEU A C 1
ATOM 648 O O . LEU A 1 85 ? -11.947 -13.762 9.218 1.00 57.72 85 LEU A O 1
ATOM 652 N N . ALA A 1 86 ? -10.011 -13.165 10.187 1.00 57.75 86 ALA A N 1
ATOM 653 C CA . ALA A 1 86 ? -10.346 -13.796 11.461 1.00 57.75 86 ALA A CA 1
ATOM 654 C C . ALA A 1 86 ? -11.596 -13.101 12.031 1.00 57.75 86 ALA A C 1
ATOM 656 O O . ALA A 1 86 ? -11.672 -11.875 11.986 1.00 57.75 86 ALA A O 1
ATOM 657 N N . GLY A 1 87 ? -12.575 -13.866 12.527 1.00 48.66 87 GLY A N 1
ATOM 658 C CA . GLY A 1 87 ? -13.920 -13.355 12.839 1.00 48.66 87 GLY A CA 1
ATOM 659 C C . GLY A 1 87 ? -13.953 -12.094 13.715 1.00 48.66 87 GLY A C 1
ATOM 660 O O . GLY A 1 87 ? -14.747 -11.201 13.447 1.00 48.66 87 GLY A O 1
ATOM 661 N N . GLU A 1 88 ? -13.033 -11.970 14.677 1.00 57.62 88 GLU A N 1
ATOM 662 C CA . GLU A 1 88 ? -12.896 -10.779 15.533 1.00 57.62 88 GLU A CA 1
ATOM 663 C C . GLU A 1 88 ? -12.571 -9.502 14.727 1.00 57.62 88 GLU A C 1
ATOM 665 O O . GLU A 1 88 ? -13.136 -8.442 14.978 1.00 57.62 88 GLU A O 1
ATOM 670 N N . LEU A 1 89 ? -11.734 -9.601 13.686 1.00 59.41 89 LEU A N 1
ATOM 671 C CA . LEU A 1 89 ? -11.385 -8.466 12.820 1.00 59.41 89 LEU A CA 1
ATOM 672 C C . LEU A 1 89 ? -12.554 -8.024 11.933 1.00 59.41 89 LEU A C 1
ATOM 674 O O . LEU A 1 89 ? -12.629 -6.855 11.560 1.00 59.41 89 LEU A O 1
ATOM 678 N N . ALA A 1 90 ? -13.451 -8.939 11.564 1.00 61.81 90 ALA A N 1
ATOM 679 C CA . ALA A 1 90 ? -14.601 -8.603 10.731 1.00 61.81 90 ALA A CA 1
ATOM 680 C C . ALA A 1 90 ? -15.607 -7.726 11.498 1.00 61.81 90 ALA A C 1
ATOM 682 O O . ALA A 1 90 ? -16.058 -6.713 10.963 1.00 61.81 90 ALA A O 1
ATOM 683 N N . GLU A 1 91 ? -15.895 -8.062 12.760 1.00 63.69 91 GLU A N 1
ATOM 684 C CA . GLU A 1 91 ? -16.786 -7.270 13.621 1.00 63.69 91 GLU A CA 1
ATOM 685 C C . GLU A 1 91 ? -16.206 -5.878 13.913 1.00 63.69 91 GLU A C 1
ATOM 687 O O . GLU A 1 91 ? -16.918 -4.873 13.816 1.00 63.69 91 GLU A O 1
ATOM 692 N N . ASP A 1 92 ? -14.900 -5.796 14.182 1.00 65.19 92 ASP A N 1
ATOM 693 C CA . ASP A 1 92 ? -14.208 -4.524 14.404 1.00 65.19 92 ASP A CA 1
ATOM 694 C C . ASP A 1 92 ? -14.231 -3.627 13.157 1.00 65.19 92 ASP A C 1
ATOM 696 O O . ASP A 1 92 ? -14.452 -2.414 13.255 1.00 65.19 92 ASP A O 1
ATOM 700 N N . ILE A 1 93 ? -14.056 -4.208 11.963 1.00 66.94 93 ILE A N 1
ATOM 701 C CA . ILE A 1 93 ? -14.146 -3.475 10.693 1.00 66.94 93 ILE A CA 1
ATOM 702 C C . ILE A 1 93 ? -15.570 -2.965 10.459 1.00 66.94 93 ILE A C 1
ATOM 704 O O . ILE A 1 93 ? -15.731 -1.797 10.094 1.00 66.94 93 ILE A O 1
ATOM 708 N N . GLU A 1 94 ? -16.598 -3.787 10.687 1.00 74.56 94 GLU A N 1
ATOM 709 C CA . GLU A 1 94 ? -17.996 -3.373 10.521 1.00 74.56 94 GLU A CA 1
ATOM 710 C C . GLU A 1 94 ? -18.387 -2.259 11.497 1.00 74.56 94 GLU A C 1
ATOM 712 O O . GLU A 1 94 ? -19.023 -1.277 11.094 1.00 74.56 94 GLU A O 1
ATOM 717 N N . LEU A 1 95 ? -17.963 -2.355 12.761 1.00 73.56 95 LEU A N 1
ATOM 718 C CA . LEU A 1 95 ? -18.201 -1.323 13.769 1.00 73.56 95 LEU A CA 1
ATOM 719 C C . LEU A 1 95 ? -17.488 -0.014 13.401 1.00 73.56 95 LEU A C 1
ATOM 721 O O . LEU A 1 95 ? -18.084 1.070 13.466 1.00 73.56 95 LEU A O 1
ATOM 725 N N . ALA A 1 96 ? -16.236 -0.104 12.947 1.00 68.94 96 ALA A N 1
ATOM 726 C CA . ALA A 1 96 ? -15.477 1.044 12.471 1.00 68.94 96 ALA A CA 1
ATOM 727 C C . ALA A 1 96 ? -16.130 1.683 11.229 1.00 68.94 96 ALA A C 1
ATOM 729 O O . ALA A 1 96 ? -16.247 2.910 11.146 1.00 68.94 96 ALA A O 1
ATOM 730 N N . ASP A 1 97 ? -16.632 0.883 10.285 1.00 76.75 97 ASP A N 1
ATOM 731 C CA . ASP A 1 97 ? -17.355 1.364 9.103 1.00 76.75 97 ASP A CA 1
ATOM 732 C C . ASP A 1 97 ? -18.694 2.017 9.449 1.00 76.75 97 ASP A C 1
ATOM 734 O O . ASP A 1 97 ? -19.056 3.046 8.863 1.00 76.75 97 ASP A O 1
ATOM 738 N N . ALA A 1 98 ? -19.435 1.461 10.407 1.00 76.31 98 ALA A N 1
ATOM 739 C CA . ALA A 1 98 ? -20.683 2.035 10.895 1.00 76.31 98 ALA A CA 1
ATOM 740 C C . ALA A 1 98 ? -20.446 3.416 11.531 1.00 76.31 98 ALA A C 1
ATOM 742 O O . ALA A 1 98 ? -21.147 4.382 11.198 1.00 76.31 98 ALA A O 1
ATOM 743 N N . GLY A 1 99 ? -19.406 3.543 12.364 1.00 75.12 99 GLY A N 1
ATOM 744 C CA . GLY A 1 99 ? -18.968 4.819 12.937 1.00 75.12 99 GLY A CA 1
ATOM 745 C C . GLY A 1 99 ? -18.597 5.849 11.864 1.00 75.12 99 GLY A C 1
ATOM 746 O O . GLY A 1 99 ? -19.069 6.991 11.897 1.00 75.12 99 GLY A O 1
ATOM 747 N N . ARG A 1 100 ? -17.844 5.433 10.835 1.00 70.12 100 ARG A N 1
ATOM 748 C CA . ARG A 1 100 ? -17.471 6.285 9.691 1.00 70.12 100 ARG A CA 1
ATOM 749 C C . ARG A 1 100 ? -18.684 6.777 8.898 1.00 70.12 100 ARG A C 1
ATOM 751 O O . ARG A 1 100 ? -18.764 7.968 8.581 1.00 70.12 100 ARG A O 1
ATOM 758 N N . ARG A 1 101 ? -19.655 5.904 8.591 1.00 70.81 101 ARG A N 1
ATOM 759 C CA . ARG A 1 101 ? -20.902 6.288 7.890 1.00 70.81 101 ARG A CA 1
ATOM 760 C C . ARG A 1 101 ? -21.698 7.318 8.688 1.00 70.81 101 ARG A C 1
ATOM 762 O O . ARG A 1 101 ? -22.213 8.274 8.104 1.00 70.81 101 ARG A O 1
ATOM 769 N N . ALA A 1 102 ? -21.766 7.160 10.009 1.00 70.62 102 ALA A N 1
ATOM 770 C CA . ALA A 1 102 ? -22.433 8.113 10.889 1.00 70.62 102 ALA A CA 1
ATOM 771 C C . ALA A 1 102 ? -21.730 9.484 10.902 1.00 70.62 102 ALA A C 1
ATOM 773 O O . ALA A 1 102 ? -22.399 10.516 10.858 1.00 70.62 102 ALA A O 1
ATOM 774 N N . GLN A 1 103 ? -20.395 9.516 10.891 1.00 71.00 103 GLN A N 1
ATOM 775 C CA . GLN A 1 103 ? -19.622 10.761 10.921 1.00 71.00 103 GLN A CA 1
ATOM 776 C C . GLN A 1 103 ? -19.635 11.514 9.582 1.00 71.00 103 GLN A C 1
ATOM 778 O O . GLN A 1 103 ? -19.725 12.742 9.572 1.00 71.00 103 GLN A O 1
ATOM 783 N N . ARG A 1 104 ? -19.645 10.802 8.446 1.00 66.00 104 ARG A N 1
ATOM 784 C CA . ARG A 1 104 ? -19.827 11.406 7.111 1.00 66.00 104 ARG A CA 1
ATOM 785 C C . ARG A 1 104 ? -21.200 12.064 6.946 1.00 66.00 104 ARG A C 1
ATOM 787 O O . ARG A 1 104 ? -21.276 13.145 6.379 1.00 66.00 104 ARG A O 1
ATOM 794 N N . ARG A 1 105 ? -22.266 11.463 7.492 1.00 65.06 105 ARG A N 1
ATOM 795 C CA . ARG A 1 105 ? -23.625 12.044 7.487 1.00 65.06 105 ARG A CA 1
ATOM 796 C C . ARG A 1 105 ? -23.768 13.316 8.328 1.00 65.06 105 ARG A C 1
ATOM 798 O O . ARG A 1 105 ? -24.723 14.044 8.120 1.00 65.06 105 ARG A O 1
ATOM 805 N N . ARG A 1 106 ? -22.853 13.574 9.268 1.00 66.38 106 ARG A N 1
ATOM 806 C CA . ARG A 1 106 ? -22.835 14.796 10.094 1.00 66.38 106 ARG A CA 1
ATOM 807 C C . ARG A 1 106 ? -22.015 15.941 9.484 1.00 66.38 106 ARG A C 1
ATOM 809 O O . ARG A 1 106 ? -22.061 17.046 10.009 1.00 66.38 106 ARG A O 1
ATOM 816 N N . ARG A 1 107 ? -21.224 15.670 8.436 1.00 59.78 107 ARG A N 1
ATOM 817 C CA . ARG A 1 107 ? -20.379 16.655 7.729 1.00 59.78 107 ARG A CA 1
ATOM 818 C C . ARG A 1 107 ? -21.012 17.200 6.438 1.00 59.78 107 ARG A C 1
ATOM 820 O O . ARG A 1 107 ? -20.422 18.107 5.858 1.00 59.78 107 ARG A O 1
ATOM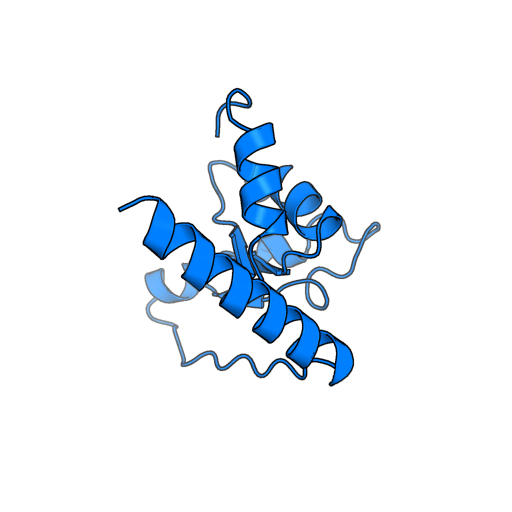 827 N N . ASN A 1 108 ? -22.168 16.669 6.029 1.00 50.50 108 ASN A N 1
ATOM 828 C CA . ASN A 1 108 ? -23.030 17.178 4.953 1.00 50.50 108 ASN A CA 1
ATOM 829 C C . ASN A 1 108 ? -24.284 17.806 5.559 1.00 50.50 108 ASN A C 1
ATOM 831 O O . ASN A 1 108 ? -24.811 18.746 4.931 1.00 50.50 108 ASN A O 1
#

Radius of gyration: 15.74 Å; chains: 1; bounding box: 38×33×38 Å

InterPro domains:
  IPR040911 Exostosin, GT47 domain [PF03016] (9-54)

Organism: Emiliania huxleyi (strain CCMP1516) (NCBI:txid280463)

Foldseek 3Di:
DPCPCVVVLLVVLLLAQADEDEDDPHLDDVSCVSSVVSNHQYEYQDPVNQVPPVVPDRSVVRHHYPPVVCVVVVNDDDDDDDDDDDPVVVVVNVVSVVVVVVVVVVVD

pLDDT: mean 79.63, std 13.8, range [48.66, 94.56]

Sequence (108 aa):
MNGRNAADAVELYAASVFCLMPPGDTIVRGAIADALSVGCIPVFLHPAQQHIWPSHWDGKRASVLFDWSAWMDDKMGNVAVEIELAGELAEDIELADAGRRAQRRRRN